Protein AF-A0A421K8L8-F1 (afdb_monomer)

pLDDT: mean 92.66, std 7.34, range [61.91, 97.25]

Secondary structure (DSSP, 8-state):
-PPPGGG-S-HHHHHHHHHTTT-----HHHHHHTT-

Structure (mmCIF, N/CA/C/O backb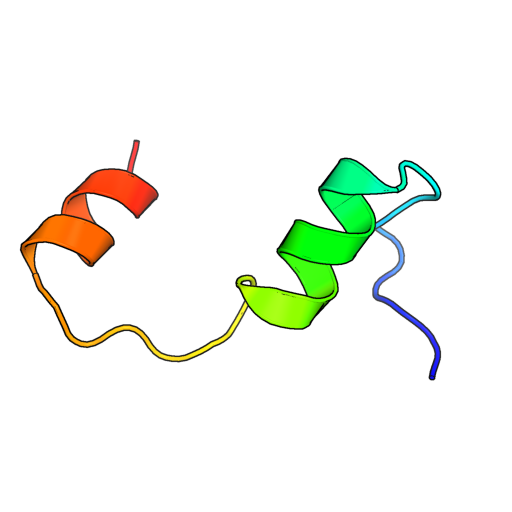one):
data_AF-A0A421K8L8-F1
#
_entry.id   AF-A0A421K8L8-F1
#
loop_
_atom_site.group_PDB
_atom_site.id
_atom_site.type_symbol
_atom_site.label_atom_id
_atom_site.label_alt_id
_atom_site.label_comp_id
_atom_site.label_asym_id
_atom_site.label_entity_id
_atom_site.label_seq_id
_atom_site.pdbx_PDB_ins_code
_atom_site.Cartn_x
_atom_site.Cartn_y
_atom_site.Cartn_z
_atom_site.occupancy
_atom_site.B_iso_or_equiv
_atom_site.auth_seq_id
_atom_site.auth_comp_id
_atom_site.auth_asym_id
_atom_site.auth_atom_id
_atom_site.pdbx_PDB_model_num
ATOM 1 N N . MET A 1 1 ? -6.420 -12.820 11.278 1.00 61.91 1 MET A N 1
ATOM 2 C CA . MET A 1 1 ? -5.160 -12.352 10.666 1.00 61.91 1 MET A CA 1
ATOM 3 C C . MET A 1 1 ? -4.551 -11.344 11.625 1.00 61.91 1 MET A C 1
ATOM 5 O O . MET A 1 1 ? -5.278 -10.460 12.060 1.00 61.91 1 MET A O 1
ATOM 9 N N . LYS A 1 2 ? -3.306 -11.533 12.068 1.00 82.19 2 LYS A N 1
ATOM 10 C CA . LYS A 1 2 ? -2.632 -10.579 12.960 1.00 82.19 2 LYS A CA 1
ATOM 11 C C . LYS A 1 2 ? -1.702 -9.742 12.078 1.00 82.19 2 LYS A C 1
ATOM 13 O O . LYS A 1 2 ? -0.851 -10.333 11.422 1.00 82.19 2 LYS A O 1
ATOM 18 N N . ARG A 1 3 ? -1.928 -8.427 11.995 1.00 90.62 3 ARG A N 1
ATOM 19 C CA . ARG A 1 3 ? -1.072 -7.504 11.224 1.00 90.62 3 ARG A CA 1
ATOM 20 C C . ARG A 1 3 ? 0.28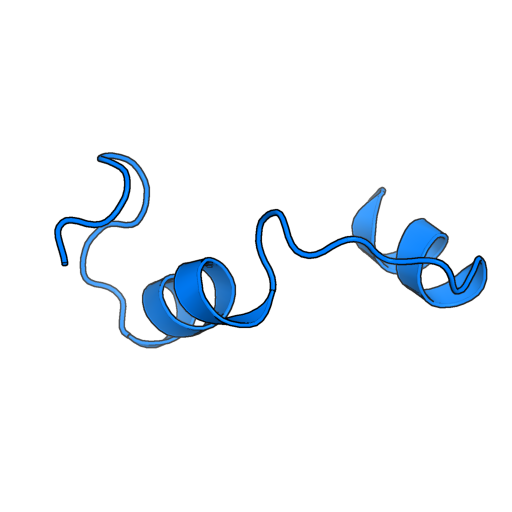4 -7.334 11.907 1.00 90.62 3 ARG A C 1
ATOM 22 O O . ARG A 1 3 ? 0.420 -7.676 13.087 1.00 90.62 3 ARG A O 1
ATOM 29 N N . CYS A 1 4 ? 1.271 -6.819 11.178 1.00 94.56 4 CYS A N 1
ATOM 30 C CA . CYS A 1 4 ? 2.560 -6.471 11.763 1.00 94.56 4 CYS A CA 1
ATOM 31 C C . CYS A 1 4 ? 2.395 -5.429 12.882 1.00 94.56 4 CYS A C 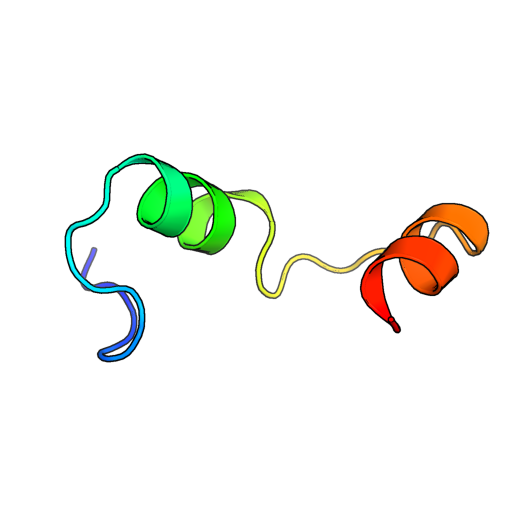1
ATOM 33 O O . CYS A 1 4 ? 1.483 -4.604 12.849 1.00 94.56 4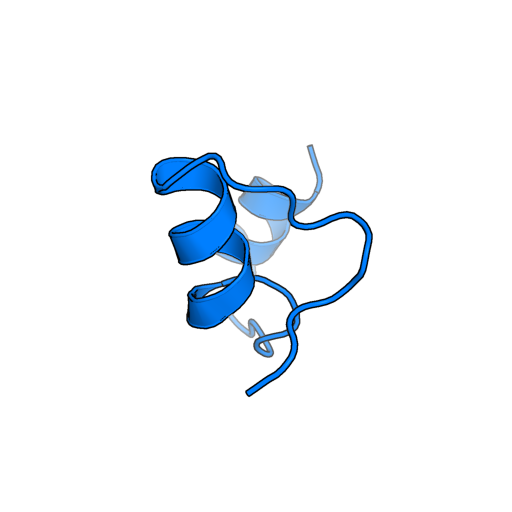 CYS A O 1
ATOM 35 N N . GLU A 1 5 ? 3.289 -5.454 13.874 1.00 92.50 5 GLU A N 1
ATOM 36 C CA . GLU A 1 5 ? 3.176 -4.608 15.076 1.00 92.50 5 GLU A CA 1
ATOM 37 C C . GLU A 1 5 ? 3.209 -3.105 14.761 1.00 92.50 5 GLU A C 1
ATOM 39 O O . GLU A 1 5 ? 2.613 -2.309 15.482 1.00 92.50 5 GLU A O 1
ATOM 44 N N . TRP A 1 6 ? 3.842 -2.725 13.651 1.00 93.38 6 TRP A N 1
ATOM 45 C CA . TRP A 1 6 ? 3.949 -1.342 13.191 1.00 93.38 6 TRP A CA 1
ATOM 46 C C . TRP A 1 6 ? 2.708 -0.824 12.446 1.00 93.38 6 TRP A C 1
ATOM 48 O O . TRP A 1 6 ? 2.588 0.382 12.260 1.00 93.38 6 TRP A O 1
ATOM 58 N N . CYS A 1 7 ? 1.771 -1.690 12.043 1.00 94.56 7 CYS A N 1
ATOM 59 C CA . CYS A 1 7 ? 0.588 -1.287 11.273 1.00 94.56 7 CYS A CA 1
ATOM 60 C C . CYS A 1 7 ? -0.364 -0.371 12.071 1.00 94.56 7 CYS A C 1
ATOM 62 O O . CYS A 1 7 ? -1.053 0.469 11.495 1.00 94.56 7 CYS A O 1
ATOM 64 N N . GLY A 1 8 ? -0.415 -0.525 13.399 1.00 91.56 8 GLY A N 1
ATOM 65 C CA . GLY A 1 8 ? -1.300 0.265 14.258 1.00 91.56 8 GLY A CA 1
ATOM 66 C C . GLY A 1 8 ? -2.796 0.016 14.002 1.00 91.56 8 GLY A C 1
ATOM 67 O O . GLY A 1 8 ? -3.206 -1.087 13.637 1.00 91.56 8 GLY A O 1
ATOM 68 N N . THR A 1 9 ? -3.625 1.037 14.259 1.00 93.31 9 THR A N 1
ATOM 69 C CA . THR A 1 9 ? -5.099 0.975 14.138 1.00 93.31 9 THR A CA 1
ATOM 70 C C . THR A 1 9 ? -5.699 2.050 13.231 1.00 93.31 9 THR A C 1
ATOM 72 O O . THR A 1 9 ? -6.923 2.131 13.138 1.00 93.31 9 THR A O 1
ATOM 75 N N . ASP A 1 10 ? -4.877 2.897 12.605 1.00 96.38 10 ASP A N 1
ATOM 76 C CA . ASP A 1 10 ? -5.369 3.872 11.629 1.00 96.38 10 ASP A CA 1
ATOM 77 C C . ASP A 1 10 ? -5.948 3.114 10.418 1.00 96.38 10 ASP A C 1
ATOM 79 O O . ASP A 1 10 ? -5.229 2.308 9.822 1.00 96.38 10 ASP A O 1
ATOM 83 N N . PRO A 1 11 ? -7.229 3.321 10.054 1.00 95.00 11 PRO A N 1
ATOM 84 C CA . PRO A 1 11 ? -7.854 2.586 8.959 1.00 95.00 11 PRO A CA 1
ATOM 85 C C . PRO A 1 11 ? -7.157 2.777 7.610 1.00 95.00 11 PRO A C 1
ATOM 87 O O . PRO A 1 11 ? -7.081 1.824 6.838 1.00 95.00 11 PRO A O 1
ATOM 90 N N . LEU A 1 12 ? -6.642 3.978 7.329 1.00 97.19 12 LEU A N 1
ATOM 91 C CA . LEU A 1 12 ? -5.959 4.269 6.071 1.00 97.19 12 LEU A CA 1
ATOM 92 C C . LEU A 1 12 ? -4.622 3.533 6.016 1.00 97.19 12 LEU A C 1
ATOM 94 O O . LEU A 1 12 ? -4.295 2.898 5.016 1.00 97.19 12 LEU A O 1
AT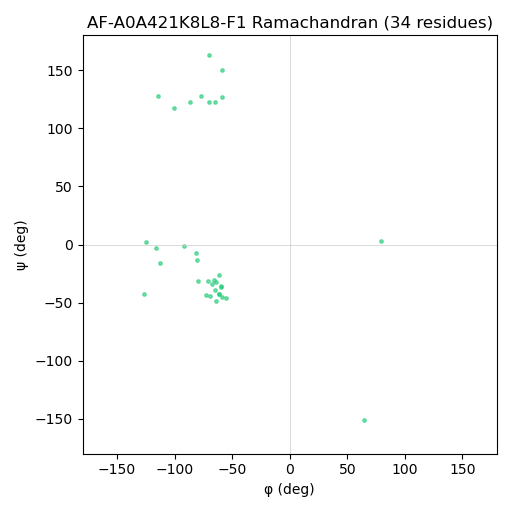OM 98 N N . TYR A 1 13 ? -3.875 3.565 7.120 1.00 95.56 13 TYR A N 1
ATOM 99 C CA . TYR A 1 13 ? -2.584 2.887 7.175 1.00 95.56 13 TYR A CA 1
ATOM 100 C C . TYR A 1 13 ? -2.726 1.360 7.200 1.00 95.56 13 TYR A C 1
ATOM 102 O O . TYR A 1 13 ? -1.905 0.649 6.627 1.00 95.56 13 TYR A O 1
ATOM 110 N N . ALA A 1 14 ? -3.806 0.850 7.797 1.00 95.38 14 ALA A N 1
ATOM 111 C CA . ALA A 1 14 ? -4.153 -0.563 7.743 1.00 95.38 14 ALA A CA 1
ATOM 112 C C . ALA A 1 14 ? -4.500 -1.035 6.324 1.00 95.38 14 ALA A C 1
ATOM 114 O O . ALA A 1 14 ? -4.099 -2.136 5.955 1.00 95.38 14 ALA A O 1
ATOM 115 N N . ALA A 1 15 ? -5.202 -0.218 5.532 1.00 96.31 15 ALA A N 1
ATOM 116 C CA . ALA A 1 15 ? -5.481 -0.531 4.131 1.00 96.31 15 ALA A CA 1
ATOM 117 C C . ALA A 1 15 ? -4.185 -0.588 3.310 1.00 96.31 15 ALA A C 1
ATOM 119 O O . ALA A 1 15 ? -3.925 -1.594 2.661 1.00 96.31 15 ALA A O 1
ATOM 120 N N . TYR A 1 16 ? -3.316 0.419 3.444 1.00 95.50 16 TYR A N 1
ATOM 121 C CA . TYR A 1 16 ? -1.993 0.416 2.813 1.00 95.50 16 TYR A CA 1
ATOM 122 C C . TYR A 1 16 ? -1.163 -0.826 3.196 1.00 95.50 16 TYR A C 1
ATOM 124 O O . TYR A 1 16 ? -0.590 -1.492 2.335 1.00 95.50 16 TYR A O 1
ATOM 132 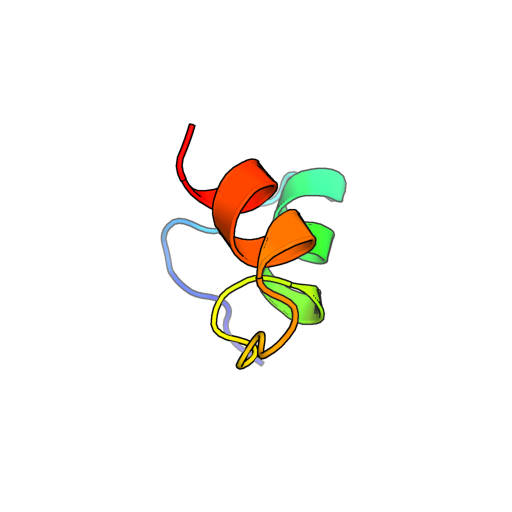N N . HIS A 1 17 ? -1.127 -1.190 4.484 1.00 96.12 17 HIS A N 1
ATOM 133 C CA . HIS A 1 17 ? -0.432 -2.397 4.949 1.00 96.12 17 HIS A CA 1
ATOM 134 C C . HIS A 1 17 ? -0.977 -3.672 4.291 1.00 96.12 17 HIS A C 1
ATOM 136 O O . HIS A 1 17 ? -0.204 -4.548 3.916 1.00 96.12 17 HIS A O 1
ATOM 142 N N . ASP A 1 18 ? -2.300 -3.809 4.221 1.00 95.06 18 ASP A N 1
ATOM 143 C CA . ASP A 1 18 ? -2.941 -5.043 3.771 1.00 95.06 18 ASP A CA 1
ATOM 144 C C . ASP A 1 18 ? -2.950 -5.194 2.245 1.00 95.06 18 ASP A C 1
ATOM 146 O O . ASP A 1 18 ? -2.928 -6.321 1.748 1.00 95.06 18 ASP A O 1
ATOM 150 N N . GLU A 1 19 ? -3.013 -4.081 1.515 1.00 95.62 19 GLU A N 1
ATOM 151 C CA . GLU A 1 19 ? -3.286 -4.071 0.075 1.00 95.62 19 GLU A CA 1
ATOM 152 C C . GLU A 1 19 ? -2.102 -3.612 -0.776 1.00 95.62 19 GLU A C 1
ATOM 154 O O . GLU A 1 19 ? -2.103 -3.859 -1.978 1.00 95.62 19 GLU A O 1
ATOM 159 N N . GLU A 1 20 ? -1.090 -2.975 -0.189 1.00 95.50 20 GLU A N 1
ATOM 160 C CA . GLU A 1 20 ? 0.041 -2.426 -0.946 1.00 95.50 20 GLU A CA 1
A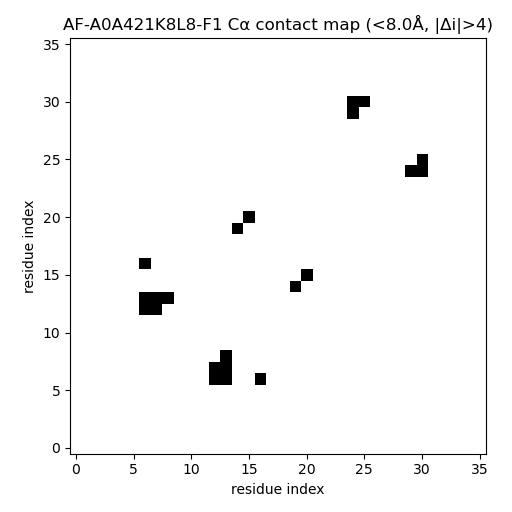TOM 161 C C . GLU A 1 20 ? 1.385 -2.918 -0.399 1.00 95.50 20 GLU A C 1
ATOM 163 O O . GLU A 1 20 ? 2.280 -3.304 -1.156 1.00 95.50 20 GLU A O 1
ATOM 168 N N . TRP A 1 21 ? 1.544 -2.949 0.926 1.00 94.44 21 TRP A N 1
ATOM 169 C CA . TRP A 1 21 ? 2.837 -3.228 1.539 1.00 94.44 21 TRP A CA 1
ATOM 170 C C . TRP A 1 21 ? 3.279 -4.687 1.356 1.00 94.44 21 TRP A C 1
ATOM 172 O O . TRP A 1 21 ? 2.616 -5.635 1.772 1.00 94.44 21 TRP A O 1
ATOM 182 N N . GLY A 1 22 ? 4.458 -4.872 0.758 1.00 92.94 22 GLY A N 1
ATOM 183 C CA . GLY A 1 22 ? 5.036 -6.196 0.511 1.00 92.94 22 GLY A CA 1
ATOM 184 C C . GLY A 1 22 ? 4.449 -6.930 -0.699 1.00 92.94 22 GLY A C 1
ATOM 185 O O . GLY A 1 22 ? 4.862 -8.062 -0.966 1.00 92.94 22 GLY A O 1
ATOM 186 N N . ILE A 1 23 ? 3.536 -6.306 -1.452 1.00 94.88 23 ILE A N 1
ATOM 187 C CA . ILE A 1 23 ? 3.074 -6.840 -2.734 1.00 94.88 23 ILE A CA 1
ATOM 188 C C . ILE A 1 23 ? 4.142 -6.563 -3.804 1.00 94.88 23 ILE A C 1
ATOM 190 O O . ILE A 1 23 ? 4.582 -5.421 -3.944 1.00 94.88 23 ILE A O 1
ATOM 194 N N . PRO A 1 24 ? 4.591 -7.579 -4.570 1.00 95.94 24 PRO A N 1
ATOM 195 C CA . PRO A 1 24 ? 5.552 -7.369 -5.646 1.00 95.94 24 PRO A CA 1
ATOM 196 C C . PRO A 1 24 ? 5.032 -6.379 -6.691 1.00 95.94 24 PRO A C 1
ATOM 198 O O . PRO A 1 24 ? 3.955 -6.567 -7.257 1.00 95.94 24 PRO A O 1
ATOM 201 N N . LEU A 1 25 ? 5.838 -5.359 -6.974 1.00 95.94 25 LEU A N 1
ATOM 202 C CA . LEU A 1 25 ? 5.557 -4.332 -7.965 1.00 95.94 25 LEU A CA 1
ATOM 203 C C . LEU A 1 25 ? 6.580 -4.435 -9.097 1.00 95.94 25 LEU A C 1
ATOM 205 O O . LEU A 1 25 ? 7.784 -4.486 -8.850 1.00 95.94 25 LEU A O 1
ATOM 209 N N . HIS A 1 26 ? 6.093 -4.515 -10.334 1.00 95.69 26 HIS A N 1
ATOM 210 C CA . HIS A 1 26 ? 6.924 -4.726 -11.528 1.00 95.69 26 HIS A CA 1
ATOM 211 C C . HIS A 1 26 ? 6.883 -3.554 -12.51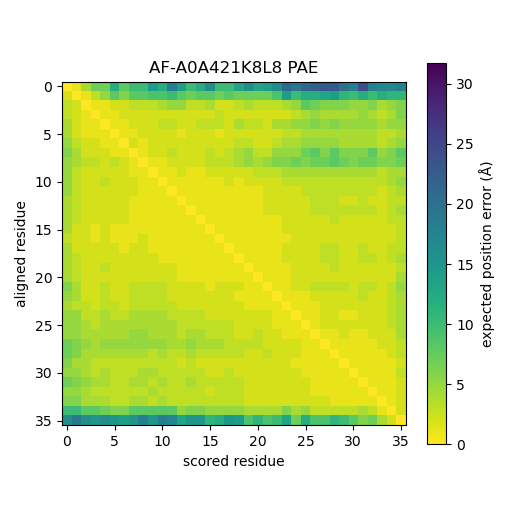5 1.00 95.69 26 HIS A C 1
ATOM 213 O O . HIS A 1 26 ? 7.558 -3.608 -13.538 1.00 95.69 26 HIS A O 1
ATOM 219 N N . ASP A 1 27 ? 6.077 -2.528 -12.239 1.00 97.25 27 ASP A N 1
ATOM 220 C CA . ASP A 1 27 ? 6.039 -1.310 -13.044 1.00 97.25 27 ASP A CA 1
ATO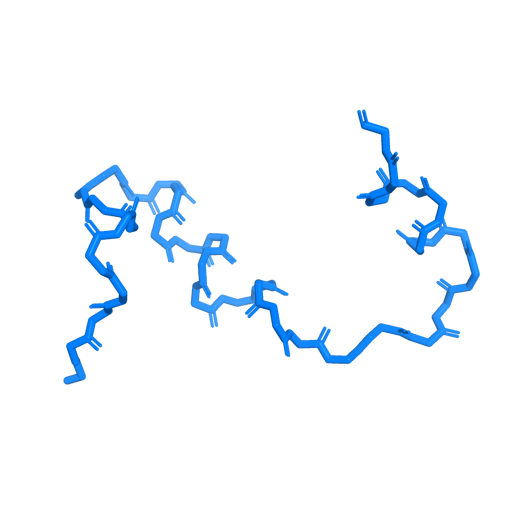M 221 C C . ASP A 1 27 ? 7.107 -0.331 -12.544 1.00 97.25 27 ASP A C 1
ATOM 223 O O . ASP A 1 27 ? 7.102 0.051 -11.372 1.00 97.25 27 ASP A O 1
ATOM 227 N N . ASP A 1 28 ? 8.016 0.070 -13.431 1.00 96.50 28 ASP A N 1
ATOM 228 C CA . ASP A 1 28 ? 9.155 0.927 -13.090 1.00 96.50 28 ASP A CA 1
ATOM 229 C C . ASP A 1 28 ? 8.736 2.326 -12.607 1.00 96.50 28 ASP A C 1
ATOM 231 O O . ASP A 1 28 ? 9.410 2.904 -11.751 1.00 96.50 28 ASP A O 1
ATOM 235 N N . ASN A 1 29 ? 7.626 2.880 -13.112 1.00 96.50 29 ASN A N 1
ATOM 236 C CA . ASN A 1 29 ? 7.156 4.198 -12.677 1.00 96.50 29 ASN A CA 1
ATOM 237 C C . ASN A 1 29 ? 6.564 4.119 -11.271 1.00 96.50 29 ASN A C 1
ATOM 239 O O . ASN A 1 29 ? 6.875 4.956 -10.429 1.00 96.50 29 ASN A O 1
ATOM 243 N N . LEU A 1 30 ? 5.761 3.090 -10.994 1.00 94.69 30 LEU A N 1
ATOM 244 C CA . LEU A 1 30 ? 5.191 2.896 -9.659 1.00 94.69 30 LEU A CA 1
ATOM 245 C C . LEU A 1 30 ? 6.275 2.542 -8.628 1.00 94.69 30 LEU A C 1
ATOM 247 O O . LEU A 1 30 ? 6.210 2.970 -7.478 1.00 94.69 30 LEU A O 1
ATOM 251 N N . LEU A 1 31 ? 7.315 1.807 -9.037 1.00 94.81 31 LEU A N 1
ATOM 252 C CA . LEU A 1 31 ? 8.500 1.594 -8.203 1.00 94.81 31 LEU A CA 1
ATOM 253 C C . LEU A 1 31 ? 9.208 2.914 -7.885 1.00 94.81 31 LEU A C 1
ATOM 255 O O . LEU A 1 31 ? 9.594 3.127 -6.738 1.00 94.81 31 LEU A O 1
ATOM 259 N N . PHE A 1 32 ? 9.351 3.809 -8.868 1.00 95.12 32 PHE A N 1
ATOM 260 C CA . PHE A 1 32 ? 9.913 5.140 -8.638 1.00 95.12 32 PHE A CA 1
ATOM 261 C C . PHE A 1 32 ? 9.070 5.957 -7.646 1.00 95.12 32 PHE A C 1
ATOM 263 O O . PHE A 1 32 ? 9.635 6.579 -6.749 1.00 95.12 32 PHE A O 1
ATOM 270 N N . GLU A 1 33 ? 7.739 5.913 -7.754 1.00 94.19 33 GLU A N 1
ATOM 271 C CA . GLU A 1 33 ? 6.830 6.580 -6.809 1.00 94.19 33 GLU A CA 1
ATOM 272 C C . GLU A 1 33 ? 6.998 6.073 -5.365 1.00 94.19 33 GLU A C 1
ATOM 274 O O . GLU A 1 33 ? 6.938 6.869 -4.431 1.00 94.19 33 GLU A O 1
ATOM 279 N N . ALA A 1 34 ? 7.271 4.779 -5.168 1.00 92.06 34 ALA A N 1
ATOM 280 C CA . ALA A 1 34 ? 7.433 4.165 -3.846 1.00 92.06 34 ALA A CA 1
ATOM 281 C C . ALA A 1 34 ? 8.827 4.353 -3.203 1.00 92.06 34 ALA A C 1
ATOM 283 O O . ALA A 1 34 ? 9.036 3.948 -2.058 1.00 92.06 34 ALA A O 1
ATOM 284 N N . MET A 1 35 ? 9.801 4.912 -3.927 1.00 89.31 35 MET A N 1
ATOM 285 C CA . MET A 1 35 ? 11.192 5.072 -3.470 1.00 89.31 35 MET A CA 1
ATOM 286 C C . MET A 1 35 ? 11.495 6.417 -2.782 1.00 89.31 35 MET A C 1
ATOM 288 O O . MET A 1 35 ? 12.642 6.638 -2.380 1.00 89.31 35 MET A O 1
ATOM 292 N N . ILE A 1 36 ? 10.515 7.315 -2.680 1.00 67.31 36 ILE A N 1
ATOM 293 C CA . ILE A 1 36 ? 10.660 8.704 -2.203 1.00 67.31 36 ILE A CA 1
ATOM 294 C C . ILE A 1 36 ? 10.048 8.848 -0.809 1.00 67.31 36 ILE A C 1
ATOM 296 O O . ILE A 1 36 ? 10.691 9.516 0.034 1.00 67.31 36 ILE A O 1
#

Mean predicted aligned error: 3.29 Å

Sequence (36 aa):
MKRCEWCGTDPLYAAYHDEEWGIPLHDDNLLFEAMI

Radius of gyration: 11.48 Å; Cα contacts (8 Å, |Δi|>4): 11; chains: 1; bounding box: 19×21×28 Å

Solvent-accessible surface area (backbone atoms only — not comparable to full-atom values): 2502 Å² total; per-residue (Å²): 137,84,76,63,87,84,47,73,82,52,68,68,52,40,46,44,49,75,76,50,58,91,57,91,78,87,52,70,66,63,52,55,68,74,73,115

Foldseek 3Di:
DDFPPPQPDDPVSVCCRVPPPPPDDDDPVVVVVVPD